Protein AF-A0A846CHM1-F1 (afdb_monomer_lite)

Sequence (84 aa):
MEIFPRNQFLIVKSEDLFATPETTVNEVFEFLGVESYQLPQYPQVNQGKYPPISESIRQTMNDYFRPFNQQLEEYLDRKFNWYC

Foldseek 3Di:
DVPDDPLLDDDDQVVCCVVPVQVRVVVVCVSVVHDRDDDPDDDDPPDDDDDDDDPVVVVVVLVVCVVVQVVVCVVNVHDNPPHD

Secondary structure (DSSP, 8-state):
--SS-GGG-----HHHHHH-HHHHHHHHHHHHT------S-----SPPP-PPPPHHHHHHHHHHHHHHHHHHHHHHT-------

Radius of gyration: 16.49 Å; chains: 1; bounding box: 38×28×40 Å

Structure (mmCIF, N/CA/C/O backbone):
data_AF-A0A846CHM1-F1
#
_entry.id   AF-A0A846CHM1-F1
#
loop_
_atom_site.group_PDB
_atom_site.id
_atom_site.type_symbol
_atom_site.label_atom_id
_atom_site.label_alt_id
_atom_site.label_comp_id
_atom_site.label_asym_id
_atom_site.label_entity_id
_atom_site.label_seq_id
_atom_site.pdbx_PDB_ins_code
_atom_site.Cartn_x
_atom_site.Cartn_y
_atom_site.Cartn_z
_atom_site.occupancy
_atom_site.B_iso_or_equiv
_atom_site.auth_seq_id
_atom_site.auth_comp_id
_atom_site.auth_asym_id
_atom_site.auth_atom_id
_atom_site.pdbx_PDB_model_num
ATOM 1 N N . MET A 1 1 ? -12.503 -11.609 -3.562 1.00 86.19 1 MET A N 1
ATOM 2 C CA . MET A 1 1 ? -13.319 -11.468 -2.330 1.00 86.19 1 MET A CA 1
ATOM 3 C C . MET A 1 1 ? -14.578 -12.299 -2.503 1.00 86.19 1 MET A C 1
ATOM 5 O O . MET A 1 1 ? -15.680 -11.778 -2.541 1.00 86.19 1 MET A O 1
ATOM 9 N N . GLU A 1 2 ? -14.380 -13.604 -2.693 1.00 93.75 2 GLU A N 1
ATOM 10 C CA . GLU A 1 2 ? -15.459 -14.550 -3.015 1.00 93.75 2 GLU A CA 1
ATOM 11 C C . GLU A 1 2 ? -16.007 -15.228 -1.754 1.00 93.75 2 GLU A C 1
ATOM 13 O O . GLU A 1 2 ? -17.184 -15.556 -1.688 1.00 93.75 2 GLU A O 1
ATOM 18 N N . ILE A 1 3 ? -15.148 -15.400 -0.740 1.00 97.69 3 ILE A N 1
ATOM 19 C CA . ILE A 1 3 ? -15.484 -16.022 0.549 1.00 97.69 3 ILE A CA 1
ATOM 20 C C . ILE A 1 3 ? -15.772 -14.958 1.615 1.00 97.69 3 ILE A C 1
ATOM 22 O O . ILE A 1 3 ? -16.720 -15.086 2.381 1.00 97.69 3 ILE A O 1
ATOM 26 N N . PHE A 1 4 ? -14.960 -13.897 1.653 1.00 97.12 4 PHE A N 1
ATOM 27 C CA . PHE A 1 4 ? -15.113 -12.781 2.585 1.00 97.12 4 PHE A CA 1
ATOM 28 C C . PHE A 1 4 ? -15.535 -11.515 1.827 1.00 97.12 4 PHE A C 1
ATOM 30 O O . PHE A 1 4 ? -14.937 -11.230 0.781 1.00 97.12 4 PHE A O 1
ATOM 37 N N . PRO A 1 5 ? -16.519 -10.745 2.327 1.00 96.50 5 PRO A N 1
ATOM 38 C CA . PRO A 1 5 ? -16.933 -9.480 1.731 1.00 96.50 5 PRO A CA 1
ATOM 39 C C . PRO A 1 5 ? -15.814 -8.428 1.704 1.00 96.50 5 PRO A C 1
ATOM 41 O O . PRO A 1 5 ? -14.905 -8.413 2.533 1.00 96.50 5 PRO A O 1
ATOM 44 N N . ARG A 1 6 ? -15.912 -7.494 0.746 1.00 94.06 6 ARG A N 1
ATOM 45 C CA . ARG A 1 6 ? -14.936 -6.411 0.508 1.00 94.06 6 ARG A CA 1
ATOM 46 C C . ARG A 1 6 ? -14.626 -5.574 1.749 1.00 94.06 6 ARG A C 1
ATOM 48 O O . ARG A 1 6 ? -13.491 -5.126 1.891 1.00 94.06 6 ARG A O 1
ATOM 55 N N . ASN A 1 7 ? -15.611 -5.357 2.619 1.00 95.38 7 ASN A N 1
ATOM 56 C CA . ASN A 1 7 ? -15.473 -4.554 3.835 1.00 95.38 7 ASN A CA 1
ATOM 57 C C . ASN A 1 7 ? -14.665 -5.247 4.948 1.00 95.38 7 ASN A C 1
ATOM 59 O O . ASN A 1 7 ? -14.353 -4.596 5.933 1.00 95.38 7 ASN A O 1
ATOM 63 N N . GLN A 1 8 ? -14.299 -6.525 4.797 1.00 97.38 8 GLN A N 1
ATOM 64 C CA . GLN A 1 8 ? -13.358 -7.215 5.692 1.00 97.38 8 GLN A CA 1
ATOM 65 C C . GLN A 1 8 ? -11.901 -7.114 5.223 1.00 97.38 8 GLN A C 1
ATOM 67 O O . GLN A 1 8 ? -11.021 -7.752 5.794 1.00 97.38 8 GLN A O 1
ATOM 72 N N . PHE A 1 9 ? -11.634 -6.315 4.188 1.00 97.31 9 PHE A N 1
ATOM 73 C CA . PHE A 1 9 ? -10.287 -6.031 3.713 1.00 97.31 9 PHE A CA 1
ATOM 74 C C . PHE A 1 9 ? -10.037 -4.531 3.718 1.00 97.31 9 PHE A C 1
ATOM 76 O O . PHE A 1 9 ? -10.773 -3.764 3.094 1.00 97.31 9 PHE A O 1
ATOM 83 N N . LEU A 1 10 ? -8.930 -4.132 4.328 1.00 97.50 10 LEU A N 1
ATOM 84 C CA . LEU A 1 10 ? -8.333 -2.828 4.115 1.00 97.50 10 LEU A CA 1
ATOM 85 C C . LEU A 1 10 ? -7.098 -3.010 3.234 1.00 97.50 10 LEU A C 1
ATOM 87 O O . LEU A 1 10 ? -6.187 -3.756 3.588 1.00 97.50 10 LEU A O 1
ATOM 91 N N . ILE A 1 11 ? -7.078 -2.355 2.072 1.00 96.75 11 ILE A N 1
ATOM 92 C CA . ILE A 1 11 ? -5.900 -2.317 1.201 1.00 96.75 11 ILE A CA 1
ATOM 93 C C . ILE A 1 11 ? -5.253 -0.951 1.375 1.00 96.75 11 ILE A C 1
ATOM 95 O O . ILE A 1 11 ? -5.749 0.044 0.848 1.00 96.75 11 ILE A O 1
ATOM 99 N N . VAL A 1 12 ? -4.144 -0.914 2.107 1.00 96.69 12 VAL A N 1
ATOM 100 C CA . VAL A 1 12 ? -3.346 0.297 2.306 1.00 96.69 12 VAL A CA 1
ATOM 101 C C . VAL A 1 12 ? -2.289 0.395 1.213 1.00 96.69 12 VAL A C 1
ATOM 103 O O . VAL A 1 12 ? -1.555 -0.559 0.955 1.00 96.69 12 VAL A O 1
ATOM 106 N N . LYS A 1 13 ? -2.187 1.568 0.589 1.00 95.44 13 LYS A N 1
ATOM 107 C CA . LYS A 1 13 ? -1.102 1.892 -0.333 1.00 95.44 13 LYS A CA 1
ATOM 108 C C . LYS A 1 13 ? 0.121 2.311 0.483 1.00 95.44 13 LYS A C 1
ATOM 110 O O . LYS A 1 13 ? 0.051 3.256 1.265 1.00 95.44 13 LYS A O 1
A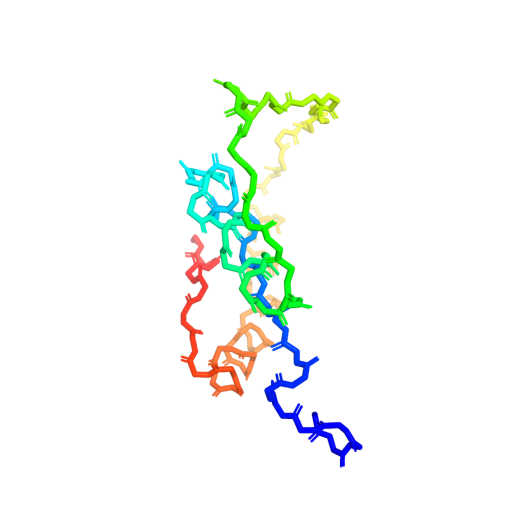TOM 115 N N . SER A 1 14 ? 1.242 1.610 0.326 1.00 93.81 14 SER A N 1
ATOM 116 C CA . SER A 1 14 ? 2.436 1.862 1.143 1.00 93.81 14 SER A CA 1
ATOM 117 C C . SER A 1 14 ? 3.004 3.269 0.948 1.00 93.81 14 SER A C 1
ATOM 119 O O . SER A 1 14 ? 3.513 3.854 1.897 1.00 93.81 14 SER A O 1
ATOM 121 N N . GLU A 1 15 ? 2.885 3.850 -0.243 1.00 94.69 15 GLU A N 1
ATOM 122 C CA . GLU A 1 15 ? 3.303 5.230 -0.497 1.00 94.69 15 GLU A CA 1
ATOM 123 C C . GLU A 1 15 ? 2.493 6.244 0.325 1.00 94.69 15 GLU A C 1
ATOM 125 O O . GLU A 1 15 ? 3.070 7.223 0.790 1.00 94.69 15 GLU A O 1
ATOM 130 N N . ASP A 1 16 ? 1.204 5.984 0.577 1.00 95.12 16 ASP A N 1
ATOM 131 C CA . ASP A 1 16 ? 0.363 6.834 1.433 1.00 95.12 16 ASP A CA 1
ATOM 132 C C . ASP A 1 16 ? 0.783 6.691 2.908 1.00 95.12 16 ASP A C 1
ATOM 134 O O . ASP A 1 16 ? 0.872 7.687 3.625 1.00 95.12 16 ASP A O 1
ATOM 138 N N . LEU A 1 17 ? 1.162 5.479 3.342 1.00 94.06 17 LEU A N 1
ATOM 139 C CA . LEU A 1 17 ? 1.752 5.252 4.668 1.00 94.06 17 LEU A CA 1
ATOM 140 C C . LEU A 1 17 ? 3.067 6.024 4.841 1.00 94.06 17 LEU A C 1
ATOM 142 O O . LEU A 1 17 ? 3.339 6.552 5.913 1.00 94.06 17 LEU A O 1
ATOM 146 N N . PHE A 1 18 ? 3.898 6.097 3.803 1.00 92.38 18 PHE A N 1
ATOM 147 C CA . PHE A 1 18 ? 5.163 6.824 3.872 1.00 92.38 18 PHE A CA 1
ATOM 148 C C . PHE A 1 18 ? 4.990 8.343 3.786 1.00 92.38 18 PHE A C 1
ATOM 150 O O . PHE A 1 18 ? 5.744 9.064 4.438 1.00 92.38 18 PHE A O 1
ATOM 157 N N . ALA A 1 19 ? 4.027 8.825 2.998 1.00 94.25 19 ALA A N 1
ATOM 158 C CA . ALA A 1 19 ? 3.769 10.251 2.813 1.00 94.25 19 ALA A CA 1
ATOM 159 C C . ALA A 1 19 ? 2.940 10.856 3.957 1.00 94.25 19 ALA A C 1
ATOM 161 O O . ALA A 1 19 ? 3.215 11.967 4.406 1.00 94.25 19 A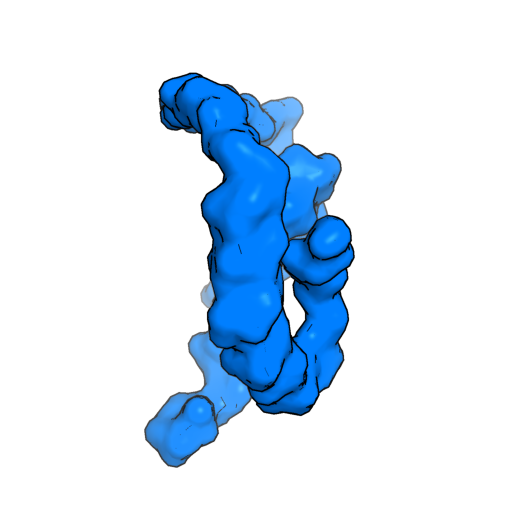LA A O 1
ATOM 162 N N . THR A 1 20 ? 1.937 10.119 4.432 1.00 95.31 20 THR A N 1
ATOM 163 C CA . THR A 1 20 ? 0.946 10.539 5.434 1.00 95.31 20 THR A CA 1
ATOM 164 C C . THR A 1 20 ? 0.694 9.417 6.454 1.00 95.31 20 THR A C 1
ATOM 166 O O . THR A 1 20 ? -0.408 8.858 6.514 1.00 95.31 20 THR A O 1
ATOM 169 N N . PRO A 1 21 ? 1.710 9.045 7.259 1.00 95.25 21 PRO A N 1
ATOM 170 C CA . PRO A 1 21 ? 1.625 7.9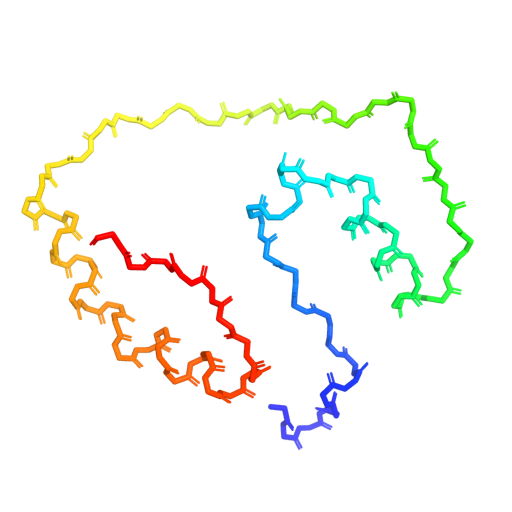00 8.165 1.00 95.25 21 PRO A CA 1
ATOM 171 C C . PRO A 1 21 ? 0.524 8.042 9.211 1.00 95.25 21 PRO A C 1
ATOM 173 O O . PRO A 1 21 ? -0.180 7.077 9.473 1.00 95.25 21 PRO A O 1
ATOM 176 N N . GLU A 1 22 ? 0.336 9.240 9.767 1.00 95.19 22 GLU A N 1
ATOM 177 C CA . GLU A 1 22 ? -0.688 9.515 10.779 1.00 95.19 22 GLU A CA 1
ATOM 178 C C . GLU A 1 22 ? -2.097 9.192 10.265 1.00 95.19 22 GLU A C 1
ATOM 180 O O . GLU A 1 22 ? -2.820 8.383 10.844 1.00 95.19 22 GLU A O 1
ATOM 185 N N . THR A 1 23 ? -2.458 9.767 9.115 1.00 95.69 23 THR A N 1
ATOM 186 C CA . THR A 1 23 ? -3.750 9.541 8.457 1.00 95.69 23 THR A CA 1
ATOM 187 C C . THR A 1 23 ? -3.947 8.070 8.104 1.00 95.69 23 THR A C 1
ATOM 189 O O . THR A 1 23 ? -5.006 7.509 8.369 1.00 95.69 23 THR A O 1
ATOM 192 N N . THR A 1 24 ? -2.912 7.432 7.558 1.00 96.75 24 THR A N 1
ATOM 193 C CA . THR A 1 24 ? -2.985 6.031 7.126 1.00 96.75 24 THR A CA 1
ATOM 194 C C . THR A 1 24 ? -3.129 5.072 8.310 1.00 96.75 24 THR A C 1
ATOM 196 O O . THR A 1 24 ? -3.888 4.112 8.248 1.00 96.75 24 THR A O 1
ATOM 199 N N . VAL A 1 25 ? -2.422 5.321 9.415 1.00 96.12 25 VAL A N 1
ATOM 200 C CA . VAL A 1 25 ? -2.527 4.503 10.633 1.00 96.12 25 VAL A CA 1
ATOM 201 C C . VAL A 1 25 ? -3.889 4.691 11.307 1.00 96.12 25 VAL A C 1
ATOM 203 O O . VAL A 1 25 ? -4.453 3.718 11.806 1.00 96.12 25 VAL A O 1
ATOM 206 N N . ASN A 1 26 ? -4.465 5.894 11.261 1.00 95.75 26 ASN A N 1
ATOM 207 C CA . ASN A 1 26 ? -5.825 6.127 11.752 1.00 95.75 26 ASN A CA 1
ATOM 208 C C . ASN A 1 26 ? -6.877 5.342 10.966 1.00 95.75 26 ASN A C 1
ATOM 210 O O . ASN A 1 26 ? -7.729 4.713 11.586 1.00 95.75 26 ASN A O 1
ATOM 214 N N . GLU A 1 27 ? -6.768 5.287 9.635 1.00 96.94 27 GLU A N 1
ATOM 215 C CA . GLU A 1 27 ? -7.631 4.436 8.799 1.00 96.94 27 GLU A CA 1
ATOM 216 C C . GLU A 1 27 ? -7.543 2.959 9.227 1.00 96.94 27 GLU A C 1
ATOM 218 O O . GLU A 1 27 ? -8.554 2.258 9.300 1.00 96.94 27 GLU A O 1
ATOM 223 N N . VAL A 1 28 ? -6.342 2.485 9.579 1.00 97.44 28 VAL A N 1
ATOM 224 C CA . VAL A 1 28 ? -6.141 1.124 10.100 1.00 97.44 28 VAL A CA 1
ATOM 225 C C . VAL A 1 28 ? -6.821 0.936 11.460 1.00 97.44 28 VAL A C 1
ATOM 227 O O . VAL A 1 28 ? -7.473 -0.089 11.663 1.00 97.44 28 VAL A O 1
ATOM 230 N N . PHE A 1 29 ? -6.706 1.890 12.389 1.00 97.69 29 PHE A N 1
ATOM 231 C CA . PHE A 1 29 ? -7.386 1.803 13.688 1.00 97.69 29 PHE A CA 1
ATOM 232 C C . PHE A 1 29 ? -8.909 1.784 13.546 1.00 97.69 29 PHE A C 1
ATOM 234 O O . PHE A 1 29 ? -9.565 0.933 14.151 1.00 97.69 29 PHE A O 1
ATOM 241 N N . GLU A 1 30 ? -9.457 2.662 12.705 1.00 97.38 30 GLU A N 1
ATOM 242 C CA . GLU A 1 30 ? -10.888 2.710 12.396 1.00 97.38 30 GLU A CA 1
ATOM 243 C C . GLU A 1 30 ? -11.374 1.389 11.790 1.00 97.38 30 GLU A C 1
ATOM 245 O O . GLU A 1 30 ? -12.378 0.834 12.238 1.00 97.38 30 GLU A O 1
ATOM 250 N N . PHE A 1 31 ? -10.629 0.835 10.829 1.00 98.06 31 PHE A N 1
ATOM 251 C CA . PHE A 1 31 ? -10.946 -0.455 10.216 1.00 98.06 31 PHE A CA 1
ATOM 252 C C . PHE A 1 31 ? -10.932 -1.617 11.219 1.00 98.06 31 PHE A C 1
ATOM 254 O O . PHE A 1 31 ? -11.777 -2.509 11.147 1.00 98.06 31 PHE A O 1
ATOM 261 N N . LEU A 1 32 ? -9.986 -1.613 12.162 1.00 97.75 32 LEU A N 1
ATOM 262 C CA . LEU A 1 32 ? -9.888 -2.631 13.212 1.00 97.75 32 LEU A CA 1
ATOM 263 C C . LEU A 1 32 ? -10.902 -2.429 14.350 1.00 97.75 32 LEU A C 1
ATOM 265 O O . LEU A 1 32 ? -11.070 -3.333 15.169 1.00 97.75 32 LEU A O 1
ATOM 269 N N . GLY A 1 33 ? -11.571 -1.274 14.415 1.00 97.50 33 GLY A N 1
ATOM 270 C CA . GLY A 1 33 ? -12.513 -0.937 15.483 1.00 97.50 33 GLY A CA 1
ATOM 271 C C . GLY A 1 33 ? -11.843 -0.730 16.844 1.00 97.50 33 GLY A C 1
ATOM 272 O O . GLY A 1 33 ? -12.431 -1.070 17.871 1.00 97.50 33 GLY A O 1
ATOM 273 N N . VAL A 1 34 ? -10.610 -0.216 16.858 1.00 97.25 34 VAL A N 1
ATOM 274 C CA . VAL A 1 34 ? -9.845 0.062 18.085 1.00 97.25 34 VAL A CA 1
ATOM 275 C C . VAL A 1 34 ? -9.663 1.563 18.296 1.00 97.25 34 VAL A C 1
ATOM 277 O O . VAL A 1 34 ? -9.794 2.357 17.367 1.00 97.25 34 VAL A O 1
ATOM 280 N N . GLU A 1 35 ? -9.356 1.961 19.530 1.00 95.69 35 GLU A N 1
ATOM 281 C CA . GLU A 1 35 ? -9.075 3.362 19.843 1.00 95.69 35 GLU A CA 1
ATOM 282 C C . GLU A 1 35 ? -7.848 3.866 19.071 1.00 95.69 35 GLU A C 1
ATOM 284 O O . GLU A 1 35 ? -6.803 3.213 19.028 1.00 95.69 35 GLU A O 1
ATOM 289 N N . SER A 1 36 ? -7.972 5.054 18.475 1.00 93.44 36 SER A N 1
ATOM 290 C CA . SER A 1 36 ? -6.867 5.701 17.774 1.00 93.44 36 SER A CA 1
ATOM 291 C C . SER A 1 36 ? -5.787 6.154 18.754 1.00 93.44 36 SER A C 1
ATOM 293 O O . SER A 1 36 ? -6.099 6.764 19.780 1.00 93.44 36 SER A O 1
ATOM 295 N N . TYR A 1 37 ? -4.521 5.966 18.392 1.00 92.38 37 TYR A N 1
ATOM 296 C CA . TYR A 1 37 ? -3.387 6.457 19.170 1.00 92.38 37 TYR A CA 1
ATOM 297 C C . TYR A 1 37 ? -2.365 7.163 18.280 1.00 92.38 37 TYR A C 1
ATOM 299 O O . TYR A 1 37 ? -1.800 6.551 17.376 1.00 92.38 37 TYR A O 1
ATOM 307 N N . GLN A 1 38 ? -2.096 8.441 18.563 1.00 92.25 38 GLN A N 1
ATOM 308 C CA . GLN A 1 38 ? -1.110 9.214 17.809 1.00 92.25 38 GLN A CA 1
ATOM 309 C C . GLN A 1 38 ? 0.292 9.039 18.369 1.00 92.25 38 GLN A C 1
ATOM 311 O O . GLN A 1 38 ? 0.567 9.376 19.524 1.00 92.25 38 GLN A O 1
ATOM 316 N N . LEU A 1 39 ? 1.202 8.568 17.519 1.00 91.44 39 LEU A N 1
ATOM 317 C CA . LEU A 1 39 ? 2.621 8.582 17.835 1.00 91.44 39 LEU A CA 1
ATOM 318 C C . LEU A 1 39 ? 3.181 10.003 17.685 1.00 91.44 39 LEU A C 1
ATOM 320 O O . LEU A 1 39 ? 2.820 10.702 16.740 1.00 91.44 39 LEU A O 1
ATOM 324 N N . PRO A 1 40 ? 4.136 10.417 18.538 1.00 92.88 40 PRO A N 1
ATOM 325 C CA . PRO A 1 40 ? 4.828 11.695 18.363 1.00 92.88 40 PRO A CA 1
ATOM 326 C C . PRO A 1 40 ? 5.573 11.802 17.025 1.00 92.88 40 PRO A C 1
ATOM 328 O O . PRO A 1 40 ? 5.807 12.898 16.526 1.00 92.88 40 PRO A O 1
ATOM 331 N N . GLN A 1 41 ? 5.994 10.660 16.474 1.00 93.50 41 GLN A N 1
ATOM 332 C CA . GLN A 1 41 ? 6.696 10.558 15.201 1.00 93.50 41 GLN A CA 1
ATOM 333 C C . GLN A 1 41 ? 6.519 9.166 14.587 1.00 93.50 41 GLN A C 1
ATOM 335 O O . GLN A 1 41 ? 6.407 8.171 15.305 1.00 93.50 41 GLN A O 1
ATOM 340 N N . TYR A 1 42 ? 6.604 9.100 13.258 1.00 92.62 42 TYR A N 1
ATOM 341 C CA . TYR A 1 42 ? 6.526 7.868 12.470 1.00 92.62 42 TYR A CA 1
ATOM 342 C C . TYR A 1 42 ? 7.843 7.641 11.703 1.00 92.62 42 TYR A C 1
ATOM 344 O O . TYR A 1 42 ? 7.913 7.883 10.496 1.00 92.62 42 TYR A O 1
ATOM 352 N N . PRO A 1 43 ? 8.936 7.251 12.386 1.00 91.81 43 PRO A N 1
ATOM 353 C CA . PRO A 1 43 ? 10.237 7.124 11.749 1.00 91.81 43 PRO A CA 1
ATOM 354 C C . PRO A 1 43 ? 10.272 5.918 10.809 1.00 91.81 43 PRO A C 1
ATOM 356 O O . PRO A 1 43 ? 9.938 4.796 11.188 1.00 91.81 43 PRO A O 1
ATOM 359 N N . GLN A 1 44 ? 10.765 6.129 9.592 1.00 89.25 44 GLN A N 1
ATOM 360 C CA . GLN A 1 44 ? 11.089 5.035 8.685 1.00 89.25 44 GLN A CA 1
ATOM 361 C C . GLN A 1 44 ? 12.414 4.392 9.108 1.00 89.25 44 GLN A C 1
ATOM 363 O O . GLN A 1 44 ? 13.498 4.885 8.786 1.00 89.25 44 GLN A O 1
ATOM 368 N N . VAL A 1 45 ? 12.324 3.288 9.841 1.00 90.81 45 VAL A N 1
ATOM 369 C CA . VAL A 1 45 ? 13.478 2.506 10.304 1.00 90.81 45 VAL A CA 1
ATOM 370 C C . VAL A 1 45 ? 13.809 1.373 9.329 1.00 90.81 45 VAL A C 1
ATOM 372 O O . VAL A 1 45 ? 12.940 0.898 8.605 1.00 90.81 45 VAL A O 1
ATOM 375 N N . ASN A 1 46 ? 15.067 0.920 9.317 1.00 88.62 46 ASN A N 1
ATOM 376 C CA . ASN A 1 46 ? 15.529 -0.224 8.513 1.00 88.62 46 ASN A CA 1
ATOM 377 C C . ASN A 1 46 ? 15.260 -0.109 6.998 1.00 88.62 46 ASN A C 1
ATOM 379 O O . ASN A 1 46 ? 15.038 -1.116 6.327 1.00 88.62 46 ASN A O 1
ATOM 383 N N . GLN A 1 47 ? 15.298 1.108 6.445 1.00 87.31 47 GLN A N 1
ATOM 384 C CA . GLN A 1 47 ? 15.147 1.309 5.005 1.00 87.31 47 GLN A CA 1
ATOM 385 C C . GLN A 1 47 ? 16.265 0.597 4.236 1.00 87.31 47 GLN A C 1
ATOM 387 O O . GLN A 1 47 ? 17.449 0.916 4.381 1.00 87.31 47 GLN A O 1
ATOM 392 N N . GLY A 1 48 ? 15.875 -0.364 3.399 1.00 88.94 48 GLY A N 1
ATOM 393 C CA . GLY A 1 48 ? 16.785 -1.032 2.480 1.00 88.94 48 GLY A CA 1
ATOM 394 C C . GLY A 1 48 ? 17.326 -0.051 1.441 1.00 88.94 48 GLY A C 1
ATOM 395 O O . GLY A 1 48 ? 16.586 0.765 0.896 1.00 88.94 48 GLY A O 1
ATOM 396 N N . LYS A 1 49 ? 18.625 -0.142 1.150 1.00 91.19 49 LYS A N 1
ATOM 397 C CA . LYS A 1 49 ? 19.244 0.577 0.033 1.00 91.19 49 LYS A CA 1
ATOM 398 C C . LYS A 1 49 ? 19.374 -0.379 -1.140 1.00 91.19 49 LYS A C 1
ATOM 400 O O . LYS A 1 49 ? 20.073 -1.384 -1.034 1.00 91.19 49 LYS A O 1
ATOM 405 N N . TYR A 1 50 ? 18.727 -0.045 -2.248 1.00 90.81 50 TYR A N 1
ATOM 406 C CA . TYR A 1 50 ? 18.775 -0.834 -3.474 1.00 90.81 50 TYR A CA 1
ATOM 407 C C . TYR A 1 50 ? 19.549 -0.064 -4.548 1.00 90.81 50 TYR A C 1
ATOM 409 O O . TYR A 1 50 ? 19.342 1.146 -4.684 1.00 90.81 50 TYR A O 1
ATOM 417 N N . PRO A 1 51 ? 20.455 -0.718 -5.298 1.00 93.25 51 PRO A N 1
ATOM 418 C CA . PRO A 1 51 ? 21.100 -0.077 -6.434 1.00 93.25 51 PRO A CA 1
ATOM 419 C C . PRO A 1 51 ? 20.054 0.257 -7.509 1.00 93.25 51 PRO A C 1
ATOM 421 O O . PRO A 1 51 ? 19.046 -0.447 -7.627 1.00 93.25 51 PRO A O 1
ATOM 424 N N . PRO A 1 52 ? 20.276 1.311 -8.311 1.00 93.00 52 PRO A N 1
ATOM 425 C CA . PRO A 1 52 ? 19.394 1.604 -9.429 1.00 93.00 52 PRO A CA 1
ATOM 426 C C . PRO A 1 52 ? 19.399 0.439 -10.426 1.00 93.00 52 PRO A C 1
ATOM 428 O O . PRO A 1 52 ? 20.440 -0.156 -10.706 1.00 93.00 52 PRO A O 1
ATOM 431 N N . ILE A 1 53 ? 18.226 0.133 -10.975 1.00 94.06 53 ILE A N 1
ATOM 432 C CA . ILE A 1 53 ? 18.067 -0.807 -12.090 1.00 94.06 53 ILE A CA 1
ATOM 433 C C . ILE A 1 53 ? 18.177 -0.064 -13.423 1.00 94.06 53 ILE A C 1
ATOM 435 O O . ILE A 1 53 ? 17.947 1.146 -13.483 1.00 94.06 53 ILE A O 1
ATOM 439 N N . SER A 1 54 ? 18.512 -0.780 -14.498 1.00 96.38 54 SER A N 1
ATOM 440 C CA . SER A 1 54 ? 18.525 -0.194 -15.840 1.00 96.38 54 SER A CA 1
ATOM 441 C C . SER A 1 54 ? 17.115 0.175 -16.306 1.00 96.38 54 SER A C 1
ATOM 443 O O . SER A 1 54 ? 16.130 -0.468 -15.936 1.00 96.38 54 SER A O 1
ATOM 445 N N . GLU A 1 55 ? 17.031 1.169 -17.189 1.00 94.81 55 GLU A N 1
ATOM 446 C CA . GLU A 1 55 ? 15.750 1.623 -17.737 1.00 94.81 55 GLU A CA 1
ATOM 447 C C . GLU A 1 55 ? 15.044 0.530 -18.550 1.00 94.81 55 GLU A C 1
ATOM 449 O O . GLU A 1 55 ? 13.832 0.378 -18.479 1.00 94.81 55 GLU A O 1
ATOM 454 N N . SER A 1 56 ? 15.803 -0.321 -19.246 1.00 96.75 56 SER A N 1
ATOM 455 C CA . SER A 1 56 ? 15.240 -1.460 -19.980 1.00 96.75 56 SER A CA 1
ATOM 456 C C . SER A 1 56 ? 14.539 -2.471 -19.068 1.00 96.75 56 SER A C 1
ATOM 458 O O . SER A 1 5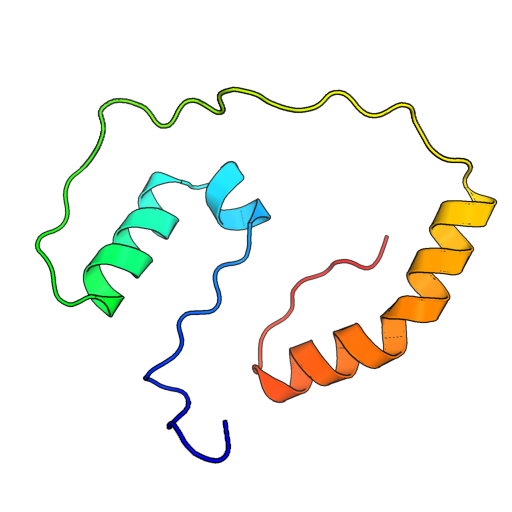6 ? 13.473 -2.982 -19.418 1.00 96.75 56 SER A O 1
ATOM 460 N N . ILE A 1 57 ? 15.106 -2.750 -17.889 1.00 96.12 57 ILE A N 1
ATOM 461 C CA . ILE A 1 57 ? 14.488 -3.641 -16.901 1.00 96.12 57 ILE A CA 1
ATOM 462 C C . ILE A 1 57 ? 13.250 -2.971 -16.306 1.00 96.12 57 ILE A C 1
ATOM 464 O O . ILE A 1 57 ? 12.214 -3.624 -16.193 1.00 96.12 57 ILE A O 1
ATOM 468 N N . ARG A 1 58 ? 13.328 -1.672 -15.984 1.00 94.12 58 ARG A N 1
ATOM 469 C CA . ARG A 1 58 ? 12.179 -0.899 -15.495 1.0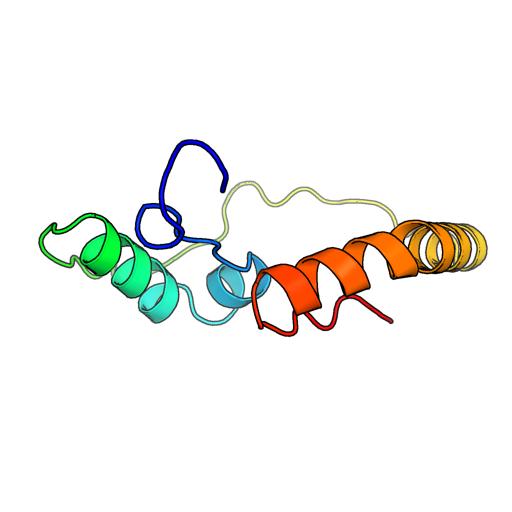0 94.12 58 ARG A CA 1
ATOM 470 C C . ARG A 1 58 ? 11.013 -0.949 -16.480 1.00 94.12 58 ARG A C 1
ATOM 472 O O . ARG A 1 58 ? 9.910 -1.302 -16.076 1.00 94.12 58 ARG A O 1
ATOM 479 N N . GLN A 1 59 ? 11.268 -0.677 -17.758 1.00 95.06 59 GLN A N 1
ATOM 480 C CA . GLN A 1 59 ? 10.251 -0.726 -18.807 1.00 95.06 59 GLN A CA 1
ATOM 481 C C . GLN A 1 59 ? 9.649 -2.130 -18.936 1.00 95.06 59 GLN A C 1
ATOM 483 O O . GLN A 1 59 ? 8.432 -2.277 -18.953 1.00 95.06 59 GLN A O 1
ATOM 488 N N . THR A 1 60 ? 10.493 -3.168 -18.933 1.00 96.44 60 THR A N 1
ATOM 489 C CA . THR A 1 60 ? 10.037 -4.567 -18.997 1.00 96.44 60 THR A CA 1
ATOM 490 C C . THR A 1 60 ? 9.107 -4.908 -17.832 1.00 96.44 60 THR A C 1
ATOM 492 O O . THR A 1 60 ? 8.064 -5.528 -18.034 1.00 96.44 60 THR A O 1
ATOM 495 N N . MET A 1 61 ? 9.454 -4.488 -16.612 1.00 95.44 61 MET A N 1
ATOM 496 C CA . MET A 1 61 ? 8.608 -4.693 -15.435 1.00 95.44 61 MET A CA 1
ATOM 497 C C . MET A 1 61 ? 7.302 -3.900 -15.530 1.00 95.44 61 MET A C 1
ATOM 499 O O . MET A 1 61 ? 6.240 -4.463 -15.268 1.00 95.44 61 MET A O 1
ATOM 503 N N . ASN A 1 62 ? 7.360 -2.632 -15.947 1.00 95.12 62 ASN A N 1
ATOM 504 C CA . ASN A 1 62 ? 6.172 -1.798 -16.116 1.00 95.12 62 ASN A CA 1
ATOM 505 C C . ASN A 1 62 ? 5.205 -2.402 -17.138 1.00 95.12 62 ASN A C 1
ATOM 507 O O . ASN A 1 62 ? 4.019 -2.524 -16.842 1.00 95.12 62 ASN A O 1
ATOM 511 N N . ASP A 1 63 ? 5.695 -2.828 -18.303 1.00 95.56 63 ASP A N 1
ATOM 512 C CA . ASP A 1 63 ? 4.859 -3.429 -19.345 1.00 95.56 63 ASP A CA 1
ATOM 513 C C . ASP A 1 63 ? 4.278 -4.776 -18.910 1.00 95.56 63 ASP A C 1
ATOM 515 O O . ASP A 1 63 ? 3.100 -5.042 -19.152 1.00 95.56 63 ASP A O 1
ATOM 519 N N . TYR A 1 64 ? 5.068 -5.598 -18.212 1.00 96.75 64 TYR A N 1
ATOM 520 C CA . TYR A 1 64 ? 4.604 -6.882 -17.695 1.00 96.75 64 TYR A CA 1
ATOM 521 C C . TYR A 1 64 ? 3.504 -6.719 -16.639 1.00 96.75 64 TYR A C 1
ATOM 523 O O . TYR A 1 64 ? 2.485 -7.406 -16.702 1.00 96.75 64 TYR A O 1
ATOM 531 N N . PHE A 1 65 ? 3.679 -5.807 -15.676 1.00 96.56 65 PHE A N 1
ATOM 532 C CA . PHE A 1 65 ? 2.722 -5.625 -14.580 1.00 96.56 65 PHE A CA 1
ATOM 533 C C . PHE A 1 65 ? 1.521 -4.747 -14.941 1.00 96.56 65 PHE A C 1
ATOM 535 O O . PHE A 1 65 ? 0.501 -4.821 -14.254 1.00 96.56 65 PHE A O 1
ATOM 542 N N . ARG A 1 66 ? 1.592 -3.959 -16.022 1.00 95.62 66 ARG A N 1
ATOM 543 C CA . ARG A 1 66 ? 0.513 -3.052 -16.444 1.00 95.62 66 ARG A CA 1
ATOM 544 C C . ARG A 1 66 ? -0.879 -3.689 -16.494 1.00 95.62 66 ARG A C 1
ATOM 546 O O . ARG A 1 66 ? -1.757 -3.156 -15.817 1.00 95.62 66 ARG A O 1
ATOM 553 N N . PRO A 1 67 ? -1.121 -4.796 -17.220 1.00 96.94 67 PRO A N 1
ATOM 554 C CA . PRO A 1 67 ? -2.465 -5.370 -17.291 1.00 96.94 67 PRO A CA 1
ATOM 555 C C . PRO A 1 67 ? -2.971 -5.864 -15.928 1.00 96.94 67 PRO A C 1
ATOM 557 O O . PRO A 1 67 ? -4.150 -5.713 -15.621 1.00 96.94 67 PRO A O 1
ATOM 560 N N . PHE A 1 68 ? -2.092 -6.401 -15.079 1.00 97.25 68 PHE A N 1
ATOM 561 C CA . PHE A 1 68 ? -2.469 -6.902 -13.753 1.00 97.25 68 PHE A CA 1
ATOM 562 C C . PHE A 1 68 ? -2.796 -5.769 -12.781 1.00 97.25 68 PHE A C 1
ATOM 564 O O . PHE A 1 68 ? -3.777 -5.838 -12.043 1.00 97.25 68 PHE A O 1
ATOM 571 N N . ASN A 1 69 ? -2.006 -4.697 -12.813 1.00 96.56 69 ASN A N 1
ATOM 572 C CA . ASN A 1 69 ? -2.261 -3.514 -12.006 1.00 96.56 69 ASN A CA 1
ATOM 573 C C . ASN A 1 69 ? -3.556 -2.814 -12.458 1.00 96.56 69 ASN A C 1
ATOM 575 O O . ASN A 1 69 ? -4.313 -2.362 -11.607 1.00 96.56 69 ASN A O 1
ATOM 579 N N . GLN A 1 70 ? -3.866 -2.776 -13.761 1.00 96.12 70 GLN A N 1
ATOM 580 C CA . GLN A 1 70 ? -5.140 -2.241 -14.265 1.00 96.12 70 GLN A CA 1
ATOM 581 C C . GLN A 1 70 ? -6.331 -3.062 -13.762 1.00 96.12 70 GLN A C 1
ATOM 583 O O . GLN A 1 70 ? -7.278 -2.489 -13.230 1.00 96.12 70 GLN A O 1
ATOM 588 N N . GLN A 1 71 ? -6.245 -4.394 -13.835 1.00 97.38 71 GLN A N 1
ATOM 589 C CA . GLN A 1 71 ? -7.268 -5.287 -13.281 1.00 97.38 71 GLN A CA 1
ATOM 590 C C . GLN A 1 71 ? -7.454 -5.084 -11.773 1.00 97.38 71 GLN A C 1
ATOM 592 O O . GLN A 1 71 ? -8.583 -5.074 -11.290 1.00 97.38 71 GLN A O 1
ATOM 597 N N . LEU A 1 72 ? -6.364 -4.894 -11.023 1.00 96.38 72 LEU A N 1
ATOM 598 C CA . LEU A 1 72 ? -6.427 -4.612 -9.589 1.00 96.38 72 LEU A CA 1
ATOM 599 C C . LEU A 1 72 ? -7.093 -3.261 -9.299 1.00 96.38 72 LEU A C 1
ATOM 601 O O . LEU A 1 72 ? -7.926 -3.177 -8.399 1.00 96.38 72 LEU A O 1
ATOM 605 N N . GLU A 1 73 ? -6.731 -2.215 -10.044 1.00 96.62 73 GLU A N 1
ATOM 606 C CA . GLU A 1 73 ? -7.320 -0.879 -9.904 1.00 96.62 73 GLU A CA 1
ATOM 607 C C . GLU A 1 73 ? -8.829 -0.893 -10.162 1.00 96.62 73 GLU A C 1
ATOM 609 O O . GLU A 1 73 ? -9.584 -0.308 -9.388 1.00 96.62 73 GLU A O 1
ATOM 614 N N . GLU A 1 74 ? -9.268 -1.578 -11.221 1.00 97.00 74 GLU A N 1
ATOM 615 C CA . GLU A 1 74 ? -10.687 -1.763 -11.546 1.00 97.00 74 GLU A CA 1
ATOM 616 C C . GLU A 1 74 ? -11.406 -2.579 -10.470 1.00 97.00 74 GLU A C 1
ATOM 618 O O . GLU A 1 74 ? -12.480 -2.202 -10.009 1.00 97.00 74 GLU A O 1
ATOM 623 N N . TYR A 1 75 ? -10.789 -3.672 -10.018 1.00 96.50 75 TYR A N 1
ATOM 624 C CA . TYR A 1 75 ? -11.353 -4.543 -8.991 1.00 96.50 75 TYR A CA 1
ATOM 625 C C . TYR A 1 75 ? -11.518 -3.843 -7.632 1.00 96.50 75 TYR A C 1
ATOM 627 O O . TYR A 1 75 ? -12.448 -4.142 -6.879 1.00 96.50 75 TYR A O 1
ATOM 635 N N . LEU A 1 76 ? -10.611 -2.923 -7.296 1.00 95.56 76 LEU A N 1
ATOM 636 C CA . LEU A 1 76 ? -10.639 -2.170 -6.042 1.00 95.56 76 LEU A CA 1
ATOM 637 C C . LEU A 1 76 ? -11.335 -0.810 -6.149 1.00 95.56 76 LEU A C 1
ATOM 639 O O . LEU A 1 76 ? -11.475 -0.161 -5.112 1.00 95.56 76 LEU A O 1
ATOM 643 N N . ASP A 1 77 ? -11.733 -0.399 -7.356 1.00 95.56 77 ASP A N 1
ATOM 644 C CA . ASP A 1 77 ? -12.200 0.954 -7.684 1.00 95.56 77 ASP A CA 1
ATOM 645 C C . ASP A 1 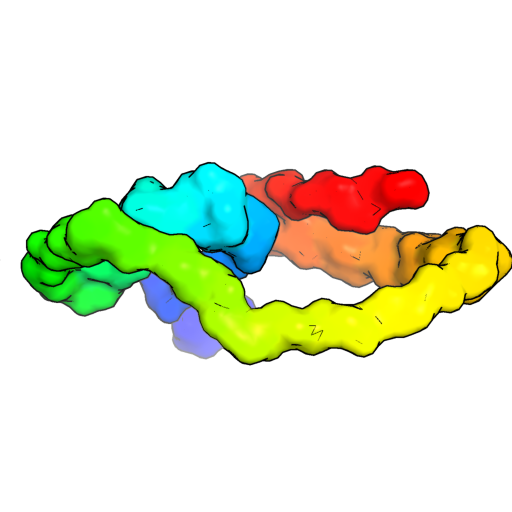77 ? -11.268 2.046 -7.123 1.00 95.56 77 ASP A C 1
ATOM 647 O O . ASP A 1 77 ? -11.673 3.009 -6.470 1.00 95.56 77 ASP A O 1
ATOM 651 N N . ARG A 1 78 ? -9.957 1.852 -7.307 1.00 94.81 78 ARG A N 1
ATOM 652 C CA . ARG A 1 78 ? -8.913 2.735 -6.765 1.00 94.81 78 ARG A CA 1
ATOM 653 C C . ARG A 1 78 ? -7.747 2.835 -7.728 1.00 94.81 78 ARG A C 1
ATOM 655 O O . ARG A 1 78 ? -7.263 1.824 -8.216 1.00 94.81 78 ARG A O 1
ATOM 662 N N . LYS A 1 79 ? -7.231 4.048 -7.936 1.00 94.62 79 LYS A N 1
ATOM 663 C CA . LYS A 1 79 ? -5.988 4.281 -8.683 1.00 94.62 79 LYS A CA 1
ATOM 664 C C . LYS A 1 79 ? -4.766 4.208 -7.775 1.00 94.62 79 LYS A C 1
ATOM 666 O O . LYS A 1 79 ? -4.722 4.866 -6.736 1.00 94.62 79 LYS A O 1
ATOM 671 N N . PHE A 1 80 ? -3.764 3.439 -8.190 1.00 93.81 80 PHE A N 1
ATOM 672 C CA . PHE A 1 80 ? -2.479 3.338 -7.497 1.00 93.81 80 PHE A CA 1
ATOM 673 C C . PHE A 1 80 ? -1.398 4.188 -8.168 1.00 93.81 80 PHE A C 1
ATOM 675 O O . PHE A 1 80 ? -0.509 4.675 -7.469 1.00 93.81 80 PHE A O 1
ATOM 682 N N . ASN A 1 81 ? -1.522 4.457 -9.475 1.00 91.19 81 ASN A N 1
ATOM 683 C CA . ASN A 1 81 ? -0.587 5.285 -10.251 1.00 91.19 81 ASN A CA 1
ATOM 684 C C . ASN A 1 81 ? 0.857 4.746 -10.239 1.00 91.19 81 ASN A C 1
ATOM 686 O O . ASN A 1 81 ? 1.813 5.513 -10.182 1.00 91.19 81 ASN A O 1
ATOM 690 N N . TRP A 1 82 ? 1.025 3.423 -10.291 1.00 90.88 82 TRP A N 1
ATOM 691 C CA . TRP A 1 82 ? 2.346 2.778 -10.309 1.00 90.88 82 TRP A CA 1
ATOM 692 C C . TRP A 1 82 ? 3.045 2.800 -11.674 1.00 90.88 82 TRP A C 1
ATOM 694 O O . TRP A 1 82 ? 4.150 2.282 -11.808 1.00 90.88 82 TRP A O 1
ATOM 704 N N . TYR A 1 83 ? 2.419 3.377 -12.697 1.00 78.38 83 TYR A N 1
ATOM 705 C CA . TYR A 1 83 ? 3.018 3.483 -14.023 1.00 78.38 83 TYR A CA 1
ATOM 706 C C . TYR A 1 83 ? 3.872 4.748 -14.088 1.00 78.38 83 TYR A C 1
ATOM 708 O O . TYR A 1 83 ? 3.341 5.857 -14.029 1.00 78.38 83 TYR A O 1
ATOM 716 N N . CYS A 1 84 ? 5.186 4.554 -14.181 1.00 59.62 84 CYS A N 1
ATOM 717 C CA . CYS A 1 84 ? 6.154 5.581 -14.562 1.00 59.62 84 CYS A CA 1
ATOM 718 C C . CYS A 1 84 ? 6.432 5.498 -16.063 1.00 59.62 84 CYS A C 1
ATOM 720 O O . CYS A 1 84 ? 6.497 4.350 -16.571 1.00 59.62 84 CYS A O 1
#

pLDDT: mean 94.16, std 4.89, range [59.62, 98.06]

=== Feature glossary ===
Feature key, reading from the visual/contextual features back to the raw sequence:

Rendered structure images. Six rendered views show the 3D structure from the faces of a cube — i.e. along ±x, ±y, ±z. Rendering representation is drawn randomly per protein from cartoon (secondary-structure ribbons), sticks (backbone bonds), or molecular surface; coloring is either N→C rainbow (blue at the N-terminus through red at the C-terminus) or one color per chain.

Contact-map, Ramachandran, and PAE plots. The contact map is a binary N×N matrix image: pixel (i, j) is dark where Cα_i and Cα_j are within 8 Å and |i−j|>4. Because the |i−j|>4 filter removes local helical contacts, off-diagonal stripes parallel to the main diagonal indicate parallel β-sheets; stripes perpendicular to it indicate antiparallel β-sheets. The Ramachandran plot scatters every residue's (φ, ψ) pair against the sterically allowed regions. The PAE heatmap renders the predicted-aligned-error matrix.

InterPro / GO / CATH / organism. Database cross-references. InterPro integrates a dozen domain/family signature databases into unified entries with residue-range hits. GO terms attach function/process/location labels with evidence codes. CATH codes position the fold in a four-level structural taxonomy. Organism is the NCBI-taxonomy species name.

Nearest PDB structures. The Foldseek neighbor list gives the closest experimentally determined structures in the PDB, ranked by structural alignment. TM-score near 1 means near-identical fold; near 0.3 means only rough topology match. This is how one finds what a novel AlphaFold prediction most resembles in the solved-structure universe.

Predicted aligned error. PAE(i, j) answers: if I align the predicted and true structures on residue i, how far off (in Å) do I expect residue j to be? A block-diagonal PAE matrix with low values on the blocks and high values off-diagonal is the signature of a multi-domain protein with confidently predicted domains but uncertain inter-domain orientation.

Solvent-accessible surface area. Accessible surface area quantifies burial. A residue with SASA near zero is packed into the hydrophobic core; one with SASA >100 Å² sits on the surface. Computed here via the Shrake–Rupley numerical algorithm with a 1.4 Å probe.

B-factor. B-factor (Debye–Waller factor) reflects atomic displacement in the crystal lattice. It is an experimental observable (units Å²), not a prediction; low values mean the atom is pinned down, high values mean it moves or is heterogeneous across the crystal.

pLDDT. For AlphaFold models, the B-factor field carries pLDDT — the model's own estimate of local accuracy on a 0–100 scale. Regions with pLDDT<50 should be treated as essentially unmodeled; they often correspond to intrinsically disordered segments.

Backbone torsions (φ/ψ). φ (phi) and ψ (psi) are the two rotatable backbone dihedrals per residue: φ is the C(i-1)–N–Cα–C torsion, ψ is the N–Cα–C–N(i+1) torsion, both in degrees on (−180°, 180°]. α-helical residues cluster near (−60°, −45°); β-strand residues near (−120°, +130°). A Ramachandran plot is simply a scatter of (φ, ψ) for every residue.

Radius of gyration, Cα contacts, bounding box. Radius of gyration (Rg) is the root-mean-square distance of Cα atoms from their centroid — a single number for overall size and compactness. A globular domain of N residues has Rg ≈ 2.2·N^0.38 Å; an extended or disordered chain has a much larger Rg. The Cα contact count is the number of residue pairs whose Cα atoms are within 8 Å and are more than four positions apart in sequence — a standard proxy for tertiary packing density. The bounding box is the smallest axis-aligned box enclosing all Cα atoms.

Secondary structure (3-state, P-SEA). Three-state secondary structure (P-SEA) collapses the eight DSSP classes into helix (a), strand (b), and coil (c). P-SEA assigns these from Cα geometry alone — distances and angles — without requiring backbone oxygens, so it works on any Cα trace.

Secondary structure (8-state, DSSP). DSSP 8-state secondary structure assigns each residue one of H (α-helix), G (3₁₀-helix), I (π-helix), E (extended β-strand), B (isolated β-bridge), T (hydrogen-bonded turn), S (bend), or '-' (coil). The assignment is computed from backbone hydrogen-bond geometry via the Kabsch–Sander algorithm.

Foldseek 3Di. A 3Di character summarizes, for each residue, the relative orientation of the Cα frame of its nearest spatial neighbor. Because it encodes fold topology rather than chemistry, 3Di alignments detect remote structural similarity that sequence alignment misses.

mmCIF coordinates. The mmCIF block holds the 3D Cartesian coordinates of each backbone atom (N, Cα, C, O) in ångströms. mmCIF is the PDB's canonical archive format — a tagged-loop text representation of the atomic model.

Sequence. Sequence gives the chain of amino acids in standard one-letter code (A=alanine, C=cysteine, …, Y=tyrosine), read N→C. It is the only feature that is directly encoded by the gene; all structural features are derived from the folded form of this sequence.